Protein AF-A0A2P2KJN1-F1 (afdb_monomer_lite)

Structure (mmCIF, N/CA/C/O backbone):
data_AF-A0A2P2KJN1-F1
#
_entry.id   AF-A0A2P2KJN1-F1
#
loop_
_atom_site.group_PDB
_atom_site.id
_atom_site.type_symbol
_atom_site.label_atom_id
_atom_site.label_alt_id
_atom_site.label_comp_id
_atom_site.label_asym_id
_atom_site.label_entity_id
_atom_site.label_seq_id
_atom_site.pdbx_PDB_ins_code
_atom_site.Cartn_x
_atom_site.Cartn_y
_atom_site.Cartn_z
_atom_site.occupancy
_atom_site.B_iso_or_equiv
_atom_site.auth_seq_id
_atom_site.auth_comp_id
_atom_site.auth_asym_id
_atom_site.auth_atom_id
_atom_site.pdbx_PDB_model_num
ATOM 1 N N . MET A 1 1 ? -9.518 -2.374 -25.004 1.00 36.03 1 MET A N 1
ATOM 2 C CA . MET A 1 1 ? -10.298 -1.960 -23.814 1.00 36.03 1 MET A CA 1
ATOM 3 C C . MET A 1 1 ? -9.327 -1.320 -22.823 1.00 36.03 1 MET A C 1
ATOM 5 O O . MET A 1 1 ? -8.402 -2.004 -22.401 1.00 36.03 1 MET A O 1
ATOM 9 N N . ARG A 1 2 ? -9.429 -0.011 -22.532 1.00 37.06 2 ARG A N 1
ATOM 10 C CA . ARG A 1 2 ? -8.562 0.647 -21.532 1.00 37.06 2 ARG A CA 1
ATOM 11 C C . ARG A 1 2 ? -8.871 0.028 -20.165 1.00 37.06 2 ARG A C 1
ATOM 13 O O . ARG A 1 2 ? -9.971 0.222 -19.658 1.00 37.06 2 ARG A O 1
ATOM 20 N N . ARG A 1 3 ? -7.941 -0.743 -19.592 1.00 48.53 3 ARG A N 1
ATOM 21 C CA . ARG A 1 3 ? -8.060 -1.191 -18.198 1.00 48.53 3 ARG A CA 1
ATOM 22 C C . ARG A 1 3 ? -8.081 0.055 -17.309 1.00 48.53 3 ARG A C 1
ATOM 24 O O . ARG A 1 3 ? -7.288 0.972 -17.513 1.00 48.53 3 ARG A O 1
ATOM 31 N N . SER A 1 4 ? -8.999 0.107 -16.348 1.00 62.12 4 SER A N 1
ATOM 32 C CA . SER A 1 4 ? -8.953 1.109 -15.280 1.00 62.12 4 SER A CA 1
ATOM 33 C C . SER A 1 4 ? -7.599 1.020 -14.569 1.00 62.12 4 SER A C 1
ATOM 35 O O . SER A 1 4 ? -7.122 -0.086 -14.313 1.00 62.12 4 SER A O 1
ATOM 37 N N . GLY A 1 5 ? -6.983 2.162 -14.249 1.00 74.75 5 GLY A N 1
ATOM 38 C CA . GLY A 1 5 ? -5.601 2.205 -13.753 1.00 74.75 5 GLY A CA 1
ATOM 39 C C . GLY A 1 5 ? -5.352 1.389 -12.479 1.00 74.75 5 GLY A C 1
ATOM 40 O O . GLY A 1 5 ? -4.297 0.783 -12.358 1.00 74.75 5 GLY A O 1
ATOM 41 N N . GLY A 1 6 ? -6.326 1.304 -11.565 1.00 82.12 6 GLY A N 1
ATOM 42 C CA . GLY A 1 6 ? -6.188 0.565 -10.300 1.00 82.12 6 GLY A CA 1
ATOM 43 C C . GLY A 1 6 ? -5.870 -0.929 -10.482 1.00 82.12 6 GLY A C 1
ATOM 44 O O . G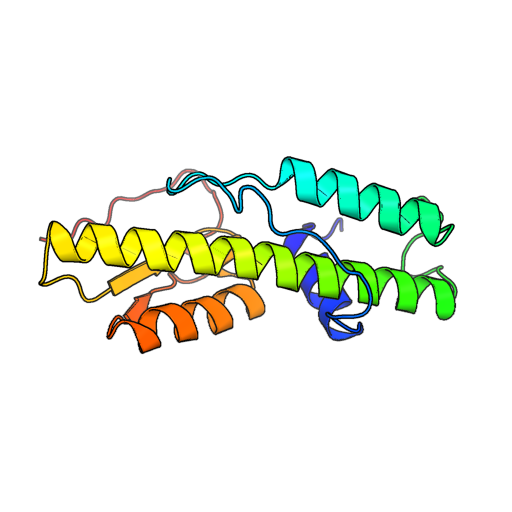LY A 1 6 ? -4.798 -1.357 -10.063 1.00 82.12 6 GLY A O 1
ATOM 45 N N . PRO A 1 7 ? -6.745 -1.715 -11.139 1.00 85.50 7 PRO A N 1
ATOM 46 C CA . PRO A 1 7 ? -6.482 -3.125 -11.436 1.00 85.50 7 PRO A CA 1
ATOM 47 C C . PRO A 1 7 ? -5.198 -3.373 -12.234 1.00 85.50 7 PRO A C 1
ATOM 49 O O . PRO A 1 7 ? -4.480 -4.320 -11.947 1.00 85.50 7 PRO A O 1
ATOM 52 N N . ALA A 1 8 ? -4.870 -2.509 -13.201 1.00 86.19 8 ALA A N 1
ATOM 53 C CA . ALA A 1 8 ? -3.651 -2.670 -13.997 1.00 86.19 8 ALA A CA 1
ATOM 54 C C . ALA A 1 8 ? -2.374 -2.491 -13.157 1.00 86.19 8 ALA A C 1
ATOM 56 O O . ALA A 1 8 ? -1.409 -3.226 -13.342 1.00 86.19 8 ALA A O 1
ATOM 57 N N . ILE A 1 9 ? -2.374 -1.531 -12.224 1.00 88.69 9 ILE A N 1
ATOM 58 C CA . ILE A 1 9 ? -1.272 -1.346 -11.272 1.00 88.69 9 ILE A CA 1
ATOM 59 C C . ILE A 1 9 ? -1.198 -2.520 -10.297 1.00 88.69 9 ILE A C 1
ATOM 61 O O . ILE A 1 9 ? -0.104 -2.968 -9.991 1.00 88.69 9 ILE A O 1
ATOM 65 N N . GLU A 1 10 ? -2.338 -3.034 -9.832 1.00 91.19 10 GLU A N 1
ATOM 66 C CA . GLU A 1 10 ? -2.377 -4.192 -8.935 1.00 91.19 10 GLU A CA 1
ATOM 67 C C . GLU A 1 10 ? -1.813 -5.459 -9.575 1.00 91.19 10 GLU A C 1
ATOM 69 O O . GLU A 1 10 ? -1.036 -6.157 -8.937 1.00 91.19 10 GLU A O 1
ATOM 74 N N . GLU A 1 11 ? -2.181 -5.747 -10.822 1.00 91.50 11 GLU A N 1
ATOM 75 C CA . GLU A 1 11 ? -1.644 -6.886 -11.572 1.00 91.50 11 GLU A CA 1
ATOM 76 C C . GLU A 1 11 ? -0.131 -6.747 -11.767 1.00 91.50 11 GLU A C 1
ATOM 78 O O . GLU A 1 11 ? 0.619 -7.673 -11.481 1.00 91.50 11 GLU A O 1
ATOM 83 N N . LEU A 1 12 ? 0.328 -5.570 -12.194 1.00 91.06 12 LEU A N 1
ATOM 84 C CA . LEU A 1 12 ? 1.742 -5.318 -12.453 1.00 91.06 12 LEU A CA 1
ATOM 85 C C . LEU A 1 12 ? 2.592 -5.321 -11.168 1.00 91.06 12 LEU A C 1
ATOM 87 O O . LEU A 1 12 ? 3.732 -5.773 -11.187 1.00 91.06 12 LEU A O 1
ATOM 91 N N . ALA A 1 13 ? 2.037 -4.856 -10.047 1.00 93.12 13 ALA A N 1
ATOM 92 C CA . ALA A 1 13 ? 2.703 -4.857 -8.746 1.00 93.12 13 ALA A CA 1
ATOM 93 C C . ALA A 1 13 ? 3.002 -6.271 -8.218 1.00 93.12 13 ALA A C 1
ATOM 95 O O . ALA A 1 13 ? 3.928 -6.431 -7.432 1.00 93.12 13 ALA A O 1
ATOM 96 N N . GLN A 1 14 ? 2.259 -7.297 -8.650 1.00 93.44 14 GLN A N 1
ATOM 97 C CA . GLN A 1 14 ? 2.518 -8.691 -8.255 1.00 93.44 14 GLN A CA 1
ATOM 98 C C . GLN A 1 14 ? 3.816 -9.248 -8.850 1.00 93.44 14 GLN A C 1
ATOM 100 O O . GLN A 1 14 ? 4.348 -10.228 -8.339 1.00 93.44 14 GLN A O 1
ATOM 105 N N . GLU A 1 15 ? 4.308 -8.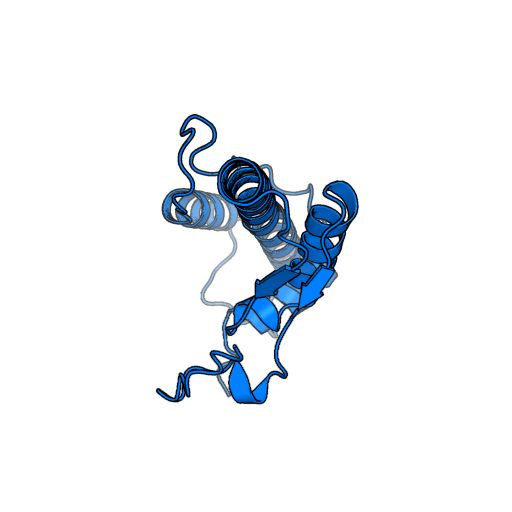641 -9.931 1.00 93.31 15 GLU A N 1
ATOM 106 C CA . GLU A 1 15 ? 5.514 -9.074 -10.641 1.00 93.31 15 GLU A CA 1
ATOM 107 C C . GLU A 1 15 ? 6.788 -8.367 -10.141 1.00 93.31 15 GLU A C 1
ATOM 109 O O . GLU A 1 15 ? 7.882 -8.731 -10.564 1.00 93.31 15 GLU A O 1
ATOM 114 N N . GLY A 1 16 ? 6.663 -7.341 -9.291 1.00 93.25 16 GLY A N 1
ATOM 115 C CA . GLY A 1 16 ? 7.767 -6.458 -8.903 1.00 93.25 16 GLY A CA 1
ATOM 116 C C . GLY A 1 16 ? 8.204 -6.592 -7.449 1.00 93.25 16 GLY A C 1
ATOM 117 O O . GLY A 1 16 ? 7.497 -7.153 -6.611 1.00 93.25 16 GLY A O 1
ATOM 118 N N . ASP A 1 17 ? 9.357 -6.007 -7.131 1.00 95.06 17 ASP A N 1
ATOM 119 C CA . ASP A 1 17 ? 9.829 -5.861 -5.754 1.00 95.06 17 ASP A CA 1
ATOM 120 C C . ASP A 1 17 ? 9.327 -4.543 -5.139 1.00 95.06 17 ASP A C 1
ATOM 122 O O . ASP A 1 17 ? 9.665 -3.440 -5.578 1.00 95.06 17 ASP A O 1
ATOM 126 N N . ALA A 1 18 ? 8.532 -4.654 -4.072 1.00 93.31 18 ALA A N 1
ATOM 127 C CA . ALA A 1 18 ? 7.942 -3.514 -3.380 1.00 93.31 18 ALA A CA 1
ATOM 128 C C . ALA A 1 18 ? 8.970 -2.614 -2.661 1.00 93.31 18 ALA A C 1
ATOM 130 O O . ALA A 1 18 ? 8.658 -1.453 -2.358 1.00 93.31 18 ALA A O 1
ATOM 131 N N . GLU A 1 19 ? 10.192 -3.088 -2.417 1.00 93.06 19 GLU A N 1
ATOM 132 C CA . GLU A 1 19 ? 11.282 -2.318 -1.800 1.00 93.06 19 GLU A CA 1
ATOM 133 C C . GLU A 1 19 ? 12.303 -1.766 -2.815 1.00 93.06 19 GLU A C 1
ATOM 135 O O . GLU A 1 19 ? 13.192 -1.001 -2.433 1.00 93.06 19 GLU A O 1
ATOM 140 N N . SER A 1 20 ? 12.138 -2.065 -4.109 1.00 92.06 20 SER A N 1
ATOM 141 C CA . SER A 1 20 ? 13.049 -1.647 -5.187 1.00 92.06 20 SER A CA 1
ATOM 142 C C . SER A 1 20 ? 13.135 -0.124 -5.361 1.00 92.06 20 SER A C 1
ATOM 144 O O . SER A 1 20 ? 14.197 0.419 -5.684 1.00 92.06 20 SER A O 1
ATOM 146 N N . VAL A 1 21 ? 12.040 0.605 -5.115 1.00 90.75 21 VAL A N 1
ATOM 147 C CA . VAL A 1 21 ? 12.018 2.074 -5.138 1.00 90.75 21 VAL A CA 1
ATOM 148 C C . VAL A 1 21 ? 11.602 2.632 -3.782 1.00 90.75 21 VAL A C 1
ATOM 150 O O . VAL A 1 21 ? 10.515 2.374 -3.265 1.00 90.75 21 VAL A O 1
ATOM 153 N N . LYS A 1 22 ? 12.464 3.474 -3.208 1.00 91.25 22 LYS A N 1
ATOM 154 C CA . LYS A 1 22 ? 12.188 4.156 -1.941 1.00 91.25 22 LYS A CA 1
ATOM 155 C C . LYS A 1 22 ? 11.344 5.404 -2.183 1.00 91.25 22 LYS A C 1
ATOM 157 O O . LYS A 1 22 ? 11.876 6.467 -2.493 1.00 91.25 22 LYS A O 1
ATOM 162 N N . PHE A 1 23 ? 10.032 5.278 -2.007 1.00 89.62 23 PHE A N 1
ATOM 163 C CA . PHE A 1 23 ? 9.129 6.425 -1.950 1.00 89.62 23 PHE A CA 1
ATOM 164 C C . PHE A 1 23 ? 8.928 6.899 -0.509 1.00 89.62 23 PHE A C 1
ATOM 166 O O . PHE A 1 23 ? 8.819 6.104 0.424 1.00 89.62 23 PHE A O 1
ATOM 173 N N . SER A 1 24 ? 8.854 8.213 -0.327 1.00 84.25 24 SER A N 1
ATOM 174 C CA . SER A 1 24 ? 8.482 8.826 0.947 1.00 84.25 24 SER A CA 1
ATOM 175 C C . SER A 1 24 ? 6.965 8.795 1.136 1.00 84.25 24 SER A C 1
ATOM 177 O O . SER A 1 24 ? 6.204 9.077 0.201 1.00 84.25 24 SER A O 1
ATOM 179 N N . THR A 1 25 ? 6.520 8.464 2.352 1.00 73.56 25 THR A N 1
ATOM 180 C CA . THR A 1 25 ? 5.098 8.491 2.702 1.00 73.56 25 THR A CA 1
ATOM 181 C C . THR A 1 25 ? 4.586 9.936 2.725 1.00 73.56 25 THR A C 1
ATOM 183 O O . THR A 1 25 ? 5.188 10.799 3.376 1.00 73.56 25 THR A O 1
ATOM 186 N N . PRO A 1 26 ? 3.484 10.243 2.017 1.00 71.19 26 PRO A N 1
ATOM 187 C CA . PRO A 1 26 ? 2.913 11.581 2.026 1.00 71.19 26 PRO A CA 1
ATOM 188 C C . PRO A 1 26 ? 2.480 12.020 3.425 1.00 71.19 26 PRO A C 1
ATOM 190 O O . PRO A 1 26 ? 1.979 11.228 4.217 1.00 71.19 26 PRO A O 1
ATOM 193 N N . MET A 1 27 ? 2.614 13.318 3.707 1.00 66.00 27 MET A N 1
ATOM 194 C CA . MET A 1 27 ? 2.043 13.962 4.898 1.00 66.00 27 MET A CA 1
ATOM 195 C C . MET A 1 27 ? 2.467 13.358 6.250 1.00 66.00 27 MET A C 1
ATOM 197 O O . MET A 1 27 ? 1.743 13.506 7.234 1.00 66.00 27 MET A O 1
ATOM 201 N N . LYS A 1 28 ? 3.653 12.741 6.338 1.00 62.19 28 LYS A N 1
ATOM 202 C CA . LYS A 1 28 ? 4.161 12.089 7.562 1.00 62.19 28 LYS A CA 1
ATOM 203 C C . LYS A 1 28 ? 4.178 12.999 8.806 1.00 62.19 28 LYS A C 1
ATOM 205 O O . LYS A 1 28 ? 4.094 12.514 9.928 1.00 62.19 28 LYS A O 1
ATOM 210 N N . GLN A 1 29 ? 4.261 14.317 8.616 1.00 63.69 29 GLN A N 1
ATOM 211 C CA . GLN A 1 29 ? 4.273 15.312 9.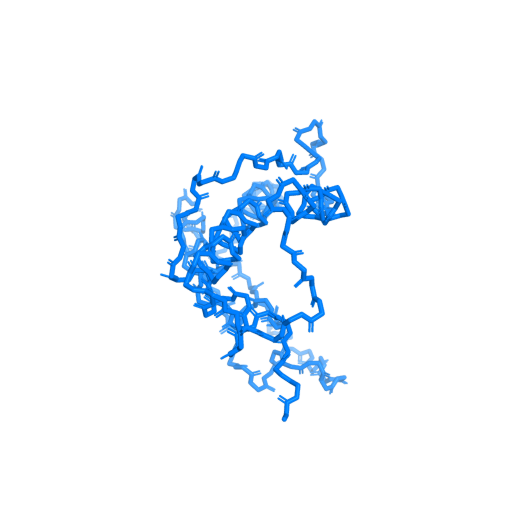699 1.00 63.69 29 GLN A CA 1
ATOM 212 C C . GLN A 1 29 ? 2.873 15.808 10.113 1.00 63.69 29 GLN A C 1
ATOM 214 O O . GLN A 1 29 ? 2.739 16.455 11.151 1.00 63.69 29 GLN A O 1
ATOM 219 N N . HIS A 1 30 ? 1.820 15.498 9.349 1.00 67.94 30 HIS A N 1
ATOM 220 C CA . HIS A 1 30 ? 0.461 15.958 9.638 1.00 67.94 30 HIS A CA 1
ATOM 221 C C . HIS A 1 30 ? -0.292 14.941 10.502 1.00 67.94 30 HIS A C 1
ATOM 223 O O . HIS A 1 30 ? -0.502 13.785 10.118 1.00 67.94 30 HIS A O 1
ATOM 229 N N . LYS A 1 31 ? -0.732 15.396 11.681 1.00 68.25 31 LYS A N 1
ATOM 230 C CA . LYS A 1 31 ? -1.501 14.602 12.655 1.00 68.25 31 LYS A CA 1
ATOM 231 C C . LYS A 1 31 ? -2.997 14.510 12.334 1.00 68.25 31 LYS A C 1
ATOM 233 O O . LYS A 1 31 ? -3.740 13.912 13.097 1.00 68.25 31 LYS A O 1
ATOM 238 N N . ASP A 1 32 ? -3.437 15.067 11.212 1.00 75.88 32 ASP A N 1
ATOM 239 C CA . ASP A 1 32 ? -4.819 14.974 10.741 1.00 75.88 32 ASP A CA 1
ATOM 240 C C . ASP A 1 32 ? -5.101 13.650 10.004 1.00 75.88 32 ASP A C 1
ATOM 242 O O . ASP A 1 32 ? -4.193 12.854 9.727 1.00 75.88 32 ASP A O 1
ATOM 246 N N . CYS A 1 33 ? -6.366 13.409 9.666 1.00 75.31 33 CYS A N 1
ATOM 247 C CA . CYS A 1 33 ? -6.796 12.271 8.847 1.00 75.31 33 CYS A CA 1
ATOM 248 C C . CYS A 1 33 ? -6.881 12.617 7.347 1.00 75.31 33 CYS A C 1
ATOM 250 O O . CYS A 1 33 ? -7.503 11.888 6.581 1.00 75.31 33 CYS A O 1
ATOM 252 N N . ASN A 1 34 ? -6.258 13.720 6.915 1.00 80.06 34 ASN A N 1
ATOM 253 C CA . ASN A 1 34 ? -6.287 14.147 5.519 1.00 80.06 34 ASN A CA 1
ATOM 254 C C . ASN A 1 34 ? -5.377 13.268 4.652 1.00 80.06 34 ASN A C 1
ATOM 256 O O . ASN A 1 34 ? -4.276 12.894 5.071 1.00 80.06 34 ASN A O 1
ATOM 260 N N . PHE A 1 35 ? -5.837 12.986 3.431 1.00 77.31 35 PHE A N 1
ATOM 261 C CA . PHE A 1 35 ? -5.129 12.190 2.429 1.00 77.31 35 PHE A CA 1
ATOM 262 C C . PHE A 1 35 ? -4.515 13.079 1.349 1.00 77.31 35 PHE A C 1
ATOM 264 O O . PHE A 1 35 ? -5.172 13.981 0.829 1.00 77.31 35 PHE A O 1
ATOM 271 N N . SER A 1 36 ? -3.287 12.770 0.928 1.00 80.81 36 SER A N 1
ATOM 272 C CA . SER A 1 36 ? -2.716 13.353 -0.289 1.00 80.81 36 SER A CA 1
ATOM 273 C C . SER A 1 36 ? -1.785 12.380 -0.991 1.00 80.81 36 SER A C 1
ATOM 275 O O . SER A 1 36 ? -0.812 11.900 -0.424 1.00 80.81 36 SER A O 1
ATOM 277 N N . TYR A 1 37 ? -2.042 12.151 -2.277 1.00 84.44 37 TYR A N 1
ATOM 278 C CA . TYR A 1 37 ? -1.191 11.327 -3.138 1.00 84.44 37 TYR A CA 1
ATOM 279 C C . TYR A 1 37 ? -0.411 12.157 -4.167 1.00 84.44 37 TYR A C 1
ATOM 281 O O . TYR A 1 37 ? 0.315 11.596 -4.985 1.00 84.44 37 TYR A O 1
ATOM 289 N N . ALA A 1 38 ? -0.541 13.489 -4.155 1.00 82.50 38 ALA A N 1
ATOM 290 C CA . ALA A 1 38 ? 0.092 14.359 -5.150 1.00 82.50 38 ALA A CA 1
ATOM 291 C C . ALA A 1 38 ? 1.627 14.261 -5.110 1.00 82.50 38 ALA A C 1
ATOM 293 O O . ALA A 1 38 ? 2.262 14.078 -6.147 1.00 82.50 38 ALA A O 1
ATOM 294 N N . GLY A 1 39 ? 2.216 14.283 -3.909 1.00 84.50 39 GLY A N 1
ATOM 295 C CA . GLY A 1 39 ? 3.660 14.102 -3.734 1.00 84.50 39 GLY A CA 1
ATOM 296 C C . GLY A 1 39 ? 4.146 12.717 -4.171 1.00 84.50 39 GLY A C 1
ATOM 297 O O . GLY A 1 39 ? 5.212 12.595 -4.769 1.00 84.50 39 GLY A O 1
ATOM 298 N N . LEU A 1 40 ? 3.345 11.672 -3.942 1.00 87.50 40 LEU A N 1
ATOM 299 C CA . LEU A 1 40 ? 3.678 10.312 -4.369 1.00 87.50 40 LEU A CA 1
ATOM 300 C C . LEU A 1 40 ? 3.650 10.174 -5.900 1.00 87.50 40 LEU A C 1
ATOM 302 O O . LEU A 1 40 ? 4.556 9.578 -6.472 1.00 87.50 40 LEU A O 1
ATOM 306 N N . LYS A 1 41 ? 2.681 10.799 -6.584 1.00 88.31 41 LYS A N 1
ATOM 307 C CA . LYS A 1 41 ? 2.632 10.839 -8.060 1.00 88.31 41 LYS A CA 1
ATOM 308 C C . LYS A 1 41 ? 3.880 11.485 -8.662 1.00 88.31 41 LYS A C 1
ATOM 310 O O . LYS A 1 41 ? 4.420 10.974 -9.639 1.00 88.31 41 LYS A O 1
ATOM 315 N N . THR A 1 42 ? 4.349 12.584 -8.073 1.00 88.75 42 THR A N 1
ATOM 316 C CA . THR A 1 42 ? 5.588 13.242 -8.510 1.00 88.75 42 THR A CA 1
ATOM 317 C C . THR A 1 42 ? 6.796 12.325 -8.338 1.00 88.75 42 THR A C 1
ATOM 319 O O . THR A 1 42 ? 7.588 12.199 -9.265 1.00 88.75 42 THR A O 1
ATOM 322 N N . GLN A 1 43 ? 6.913 11.634 -7.201 1.00 90.94 43 GLN A N 1
ATOM 323 C CA . GLN A 1 43 ? 8.007 10.685 -6.969 1.00 90.94 43 GLN A CA 1
ATOM 324 C C . GLN A 1 43 ? 7.991 9.513 -7.959 1.00 90.94 43 GLN A C 1
ATOM 326 O O . GLN A 1 43 ? 9.042 9.134 -8.466 1.00 90.94 43 GLN A O 1
ATOM 331 N N . VAL A 1 44 ? 6.811 8.975 -8.283 1.00 91.88 44 VAL A N 1
ATOM 332 C CA . VAL A 1 44 ? 6.664 7.926 -9.305 1.00 91.88 44 VAL A CA 1
ATOM 333 C C . VAL A 1 44 ? 7.139 8.419 -10.668 1.00 91.88 44 VAL A C 1
ATOM 335 O O . VAL A 1 44 ? 7.898 7.718 -11.329 1.00 91.88 44 VAL A O 1
ATOM 338 N N . ARG A 1 45 ? 6.748 9.632 -11.079 1.00 89.25 45 ARG A N 1
ATOM 339 C CA . ARG A 1 45 ? 7.219 10.224 -12.340 1.00 89.25 45 ARG A CA 1
ATOM 340 C C . ARG A 1 45 ? 8.746 10.335 -12.370 1.00 89.25 45 ARG A C 1
ATOM 342 O O . ARG A 1 45 ? 9.357 9.886 -13.331 1.00 89.25 45 ARG A O 1
ATOM 349 N N . LEU A 1 46 ? 9.351 10.845 -11.297 1.00 90.75 46 LEU A N 1
ATOM 350 C CA . LEU A 1 46 ? 10.809 10.951 -11.182 1.00 90.75 46 LEU A CA 1
ATOM 351 C C . LEU A 1 46 ? 11.499 9.577 -11.228 1.00 90.75 46 LEU A C 1
ATOM 353 O O . LEU A 1 46 ? 12.560 9.448 -11.825 1.00 90.75 46 LEU A O 1
ATOM 357 N N . ALA A 1 47 ? 10.899 8.535 -10.644 1.00 90.88 47 ALA A N 1
ATOM 358 C CA . ALA A 1 47 ? 11.436 7.175 -10.711 1.00 90.88 47 ALA A CA 1
ATOM 359 C C . ALA A 1 47 ? 11.368 6.576 -12.128 1.00 90.88 47 ALA A C 1
ATOM 361 O O . ALA A 1 47 ? 12.289 5.873 -12.540 1.00 90.88 47 ALA A O 1
ATOM 362 N N . ILE A 1 48 ? 10.301 6.869 -12.879 1.00 90.06 48 ILE A N 1
ATOM 363 C CA . ILE A 1 48 ? 10.153 6.470 -14.288 1.00 90.06 48 ILE A CA 1
ATOM 364 C C . ILE A 1 48 ? 11.225 7.156 -15.146 1.00 90.06 48 ILE A C 1
ATOM 366 O O . ILE A 1 48 ? 11.902 6.484 -15.925 1.00 90.06 48 ILE A O 1
ATOM 370 N N . GLU A 1 49 ? 11.414 8.467 -14.963 1.00 89.19 49 GLU A N 1
ATOM 371 C CA . GLU A 1 49 ? 12.442 9.259 -15.652 1.00 89.19 49 GLU A CA 1
ATOM 372 C C . GLU A 1 49 ? 13.855 8.756 -15.321 1.00 89.19 49 GLU A C 1
ATOM 374 O O . GLU A 1 49 ? 14.645 8.502 -16.225 1.00 89.19 49 GLU A O 1
ATOM 379 N N . ALA A 1 50 ? 14.159 8.513 -14.042 1.00 89.00 50 ALA A N 1
ATOM 380 C CA . ALA A 1 50 ? 15.469 8.031 -13.601 1.00 89.00 50 ALA A CA 1
ATOM 381 C C . ALA A 1 50 ? 15.834 6.643 -14.158 1.00 89.00 50 ALA A C 1
ATOM 383 O O . ALA A 1 50 ? 17.012 6.342 -14.341 1.00 89.00 50 ALA A O 1
ATOM 384 N N . ARG A 1 51 ? 14.836 5.793 -14.437 1.00 88.50 51 ARG A N 1
ATOM 385 C CA . ARG A 1 51 ? 15.032 4.478 -15.071 1.00 88.50 51 ARG A CA 1
ATOM 386 C C . ARG A 1 51 ? 14.970 4.530 -16.605 1.00 88.50 51 ARG A C 1
ATOM 388 O O . ARG A 1 51 ? 15.007 3.477 -17.231 1.00 88.50 51 ARG A O 1
ATOM 395 N N . ASN A 1 52 ? 14.889 5.722 -17.208 1.00 85.75 52 ASN A N 1
ATOM 396 C CA . ASN A 1 52 ? 14.759 5.939 -18.655 1.00 85.75 52 ASN A CA 1
ATOM 397 C C . ASN A 1 52 ? 13.603 5.146 -19.293 1.00 85.75 52 ASN A C 1
ATOM 399 O O . ASN A 1 52 ? 13.679 4.719 -20.445 1.00 85.75 52 ASN A O 1
ATOM 403 N N . ILE A 1 53 ? 12.515 4.940 -18.546 1.00 83.88 53 ILE A N 1
ATOM 404 C CA . ILE A 1 53 ? 11.367 4.182 -19.038 1.00 83.88 53 ILE A CA 1
ATOM 405 C C . ILE A 1 53 ? 10.568 5.083 -19.978 1.00 83.88 53 ILE A C 1
ATOM 407 O O . ILE A 1 53 ? 9.935 6.046 -19.544 1.00 83.88 53 ILE A O 1
ATOM 411 N N . ASN A 1 54 ? 10.524 4.736 -21.264 1.00 78.94 54 ASN A N 1
ATOM 412 C CA . ASN A 1 54 ? 9.669 5.442 -22.211 1.00 78.94 54 ASN A CA 1
ATOM 413 C C . ASN A 1 54 ? 8.196 5.091 -21.946 1.00 78.94 54 ASN A C 1
ATOM 415 O O . ASN A 1 54 ? 7.773 3.960 -22.185 1.00 78.94 54 ASN A O 1
ATOM 419 N N . ALA A 1 55 ? 7.412 6.056 -21.459 1.00 73.00 55 ALA A N 1
ATOM 420 C CA . ALA A 1 55 ? 5.998 5.881 -21.125 1.00 73.00 55 ALA A CA 1
ATOM 421 C C . ALA A 1 55 ? 5.086 5.632 -22.345 1.00 73.00 55 ALA A C 1
ATOM 423 O O . ALA A 1 55 ? 3.980 5.122 -22.172 1.00 73.00 55 ALA A O 1
ATOM 424 N N . GLU A 1 56 ? 5.540 5.943 -23.562 1.00 76.50 56 GLU A N 1
ATOM 425 C CA . GLU A 1 56 ? 4.788 5.724 -24.807 1.00 76.50 56 GLU A CA 1
ATOM 426 C C . GLU A 1 56 ? 4.786 4.251 -25.237 1.00 76.50 56 GLU A C 1
ATOM 428 O O . GLU A 1 56 ? 3.881 3.801 -25.942 1.00 76.50 56 GLU A O 1
ATOM 433 N N . ILE A 1 57 ? 5.764 3.468 -24.768 1.00 77.25 57 ILE A N 1
ATOM 434 C CA . ILE A 1 57 ? 5.836 2.036 -25.053 1.00 77.25 57 ILE A CA 1
ATOM 435 C C . ILE A 1 57 ? 4.770 1.305 -24.229 1.00 77.25 57 ILE A C 1
ATOM 437 O O . ILE A 1 57 ? 4.727 1.382 -22.993 1.00 77.25 57 ILE A O 1
ATOM 441 N N . LEU A 1 58 ? 3.907 0.557 -24.918 1.00 77.25 58 LEU A N 1
ATOM 442 C CA . LEU A 1 58 ? 2.936 -0.329 -24.283 1.00 77.25 58 LEU A CA 1
ATOM 443 C C . LEU A 1 58 ? 3.660 -1.419 -23.488 1.00 77.25 58 LEU A C 1
ATOM 445 O O . LEU A 1 58 ? 4.653 -1.968 -23.951 1.00 77.25 58 LEU A O 1
ATOM 449 N N . ILE A 1 59 ? 3.127 -1.797 -22.322 1.00 75.69 59 ILE A N 1
ATOM 450 C CA . ILE A 1 59 ? 3.714 -2.864 -21.482 1.00 75.69 59 ILE A CA 1
ATOM 451 C C . ILE A 1 59 ? 3.866 -4.180 -22.268 1.00 75.69 59 ILE A C 1
ATOM 453 O O . ILE A 1 59 ? 4.822 -4.916 -22.054 1.00 75.69 59 ILE A O 1
ATOM 457 N N . SER A 1 60 ? 2.960 -4.458 -23.210 1.00 77.38 60 SER A N 1
ATOM 458 C CA . SER A 1 60 ? 3.016 -5.633 -24.092 1.00 77.38 60 SER A CA 1
ATOM 459 C C . SER A 1 60 ? 4.191 -5.634 -25.073 1.00 77.38 60 SER A C 1
ATOM 461 O O . SER A 1 60 ? 4.538 -6.687 -25.593 1.00 77.38 60 SER A O 1
ATOM 463 N N . SER A 1 61 ? 4.761 -4.464 -25.353 1.00 80.69 61 SER A N 1
ATOM 464 C CA . SER A 1 61 ? 5.846 -4.248 -26.316 1.00 80.69 61 SER A CA 1
ATOM 465 C C . SER A 1 61 ? 7.142 -3.800 -25.630 1.00 80.69 61 SER A C 1
ATOM 467 O O . SER A 1 61 ? 8.107 -3.460 -26.308 1.00 80.69 61 SER A O 1
ATOM 469 N N . ALA A 1 62 ? 7.152 -3.757 -24.296 1.00 81.50 62 ALA A N 1
ATOM 470 C CA . ALA A 1 62 ? 8.301 -3.365 -23.496 1.00 81.50 62 ALA A CA 1
ATOM 471 C C . ALA A 1 62 ? 9.331 -4.500 -23.426 1.00 81.50 62 ALA A C 1
ATOM 473 O O . ALA A 1 62 ? 8.973 -5.681 -23.446 1.00 81.50 62 ALA A O 1
ATOM 474 N N . THR A 1 63 ? 10.612 -4.149 -23.300 1.00 86.19 63 THR A N 1
ATOM 475 C CA . THR A 1 63 ? 11.658 -5.141 -23.028 1.00 86.19 63 THR A CA 1
ATOM 476 C C . THR A 1 63 ? 11.433 -5.793 -21.660 1.00 86.19 63 THR A C 1
ATOM 478 O O . THR A 1 63 ? 10.765 -5.228 -20.790 1.00 86.19 63 THR A O 1
ATOM 481 N N . THR A 1 64 ? 12.012 -6.973 -21.421 1.00 86.06 64 THR A N 1
ATOM 482 C CA . THR A 1 64 ? 11.937 -7.632 -20.104 1.00 86.06 64 THR A CA 1
ATOM 483 C C . THR A 1 64 ? 12.457 -6.725 -18.986 1.00 86.06 64 THR A C 1
ATOM 485 O O . THR A 1 64 ? 11.849 -6.644 -17.922 1.00 86.06 64 THR A O 1
ATOM 488 N N . GLN A 1 65 ? 13.538 -5.981 -19.242 1.00 86.25 65 GLN A N 1
ATOM 489 C CA . GLN A 1 65 ? 14.109 -5.039 -18.278 1.00 86.25 65 GLN A CA 1
ATOM 490 C C . GLN A 1 65 ? 13.165 -3.864 -17.983 1.00 86.25 65 GLN A C 1
ATOM 492 O O . GLN A 1 65 ? 12.992 -3.484 -16.820 1.00 86.25 65 GLN A O 1
ATOM 497 N N . ASP A 1 66 ? 12.518 -3.313 -19.012 1.00 86.88 66 ASP A N 1
ATOM 498 C CA . ASP A 1 66 ? 11.542 -2.233 -18.848 1.00 86.88 66 ASP A CA 1
ATOM 499 C C . ASP A 1 66 ? 10.305 -2.711 -18.092 1.00 86.88 66 ASP A C 1
ATOM 501 O O . ASP A 1 66 ? 9.800 -2.004 -17.219 1.00 86.88 66 ASP A O 1
ATOM 505 N N . ARG A 1 67 ? 9.818 -3.920 -18.398 1.00 89.56 67 ARG A N 1
ATOM 506 C CA . ARG A 1 67 ? 8.681 -4.521 -17.697 1.00 89.56 67 ARG A CA 1
ATOM 507 C C . ARG A 1 67 ? 8.991 -4.702 -16.215 1.00 89.56 67 ARG A C 1
ATOM 509 O O . ARG A 1 67 ? 8.205 -4.228 -15.400 1.00 89.56 67 ARG A O 1
ATOM 516 N N . ASN A 1 68 ? 10.136 -5.295 -15.878 1.00 91.00 68 ASN A N 1
ATOM 517 C CA . ASN A 1 68 ? 10.573 -5.460 -14.488 1.00 91.00 68 ASN A CA 1
ATOM 518 C C . ASN A 1 68 ? 10.685 -4.104 -13.781 1.00 91.00 68 ASN A C 1
ATOM 520 O O . ASN A 1 68 ? 10.184 -3.924 -12.677 1.00 91.00 68 ASN A O 1
ATOM 524 N N . SER A 1 69 ? 11.249 -3.100 -14.456 1.00 91.44 69 SER A N 1
ATOM 525 C CA . SER A 1 69 ? 11.367 -1.758 -13.885 1.00 91.44 69 SER A CA 1
ATOM 526 C C . SER A 1 69 ? 10.010 -1.102 -13.617 1.00 91.44 69 SER A C 1
ATOM 528 O O . SER A 1 69 ? 9.838 -0.428 -12.602 1.00 91.44 69 SER A O 1
ATOM 530 N N . ARG A 1 70 ? 9.030 -1.301 -14.505 1.00 91.62 70 ARG A N 1
ATOM 531 C CA . ARG A 1 70 ? 7.651 -0.836 -14.304 1.00 91.62 70 ARG A CA 1
ATOM 532 C C . ARG A 1 70 ? 6.947 -1.613 -13.188 1.00 91.62 70 ARG A C 1
ATOM 534 O O . ARG A 1 70 ? 6.193 -0.998 -12.437 1.00 91.62 70 ARG A O 1
ATOM 541 N N . ALA A 1 71 ? 7.199 -2.918 -13.079 1.00 93.88 71 ALA A N 1
ATOM 542 C CA . ALA A 1 71 ? 6.675 -3.780 -12.023 1.00 93.88 71 ALA A CA 1
ATOM 543 C C . ALA A 1 71 ? 7.151 -3.334 -10.640 1.00 93.88 71 ALA A C 1
ATOM 545 O O . ALA A 1 71 ? 6.328 -3.088 -9.763 1.00 93.88 71 ALA A O 1
ATOM 546 N N . ASP A 1 72 ? 8.452 -3.105 -10.483 1.00 95.12 72 ASP A N 1
ATOM 547 C CA . ASP A 1 72 ? 9.051 -2.569 -9.259 1.00 95.12 72 ASP A CA 1
ATOM 548 C C . ASP A 1 72 ? 8.442 -1.225 -8.848 1.00 95.12 72 ASP A C 1
ATOM 550 O O . ASP A 1 72 ? 8.028 -1.034 -7.706 1.00 95.12 72 ASP A O 1
ATOM 554 N N . ILE A 1 73 ? 8.341 -0.280 -9.790 1.00 94.00 73 ILE A N 1
ATOM 555 C CA . ILE A 1 73 ? 7.747 1.034 -9.517 1.00 94.00 73 ILE A CA 1
ATOM 556 C C . ILE A 1 73 ? 6.284 0.879 -9.085 1.00 94.00 73 ILE A C 1
ATOM 558 O O . ILE A 1 73 ? 5.859 1.546 -8.140 1.00 94.00 73 ILE A O 1
ATOM 562 N N . ALA A 1 74 ? 5.516 0.008 -9.747 1.00 93.62 74 ALA A N 1
ATOM 563 C CA . ALA A 1 74 ? 4.126 -0.264 -9.395 1.00 93.62 74 ALA A CA 1
ATOM 564 C C . ALA A 1 74 ? 4.002 -0.895 -7.999 1.00 93.62 74 ALA A C 1
ATOM 566 O O . ALA A 1 74 ? 3.166 -0.445 -7.212 1.00 93.62 74 ALA A O 1
ATOM 567 N N . ALA A 1 75 ? 4.853 -1.870 -7.673 1.00 95.19 75 ALA A N 1
ATOM 568 C CA . ALA A 1 75 ? 4.891 -2.544 -6.379 1.00 95.19 75 ALA A CA 1
ATOM 569 C C . ALA A 1 75 ? 5.256 -1.572 -5.249 1.00 95.19 75 ALA A C 1
ATOM 571 O O . ALA A 1 75 ? 4.522 -1.449 -4.264 1.00 95.19 75 ALA A O 1
ATOM 572 N N . SER A 1 76 ? 6.332 -0.799 -5.416 1.00 95.12 76 SER A N 1
ATOM 573 C CA . SER A 1 76 ? 6.742 0.219 -4.446 1.00 95.12 76 SER A CA 1
ATOM 574 C C . SER A 1 76 ? 5.695 1.321 -4.284 1.00 95.12 76 SER A C 1
ATOM 576 O O . SER A 1 76 ? 5.425 1.755 -3.162 1.00 95.12 76 SER A O 1
ATOM 578 N N . PHE A 1 77 ? 5.063 1.761 -5.376 1.00 93.81 77 PHE A N 1
ATOM 579 C CA . PHE A 1 77 ? 3.981 2.744 -5.320 1.00 93.81 77 PHE A CA 1
ATOM 580 C C . PHE A 1 77 ? 2.787 2.201 -4.542 1.00 93.81 77 PHE A C 1
ATOM 582 O O . PHE A 1 77 ? 2.299 2.877 -3.636 1.00 93.81 77 PHE A O 1
ATOM 589 N N . GLN A 1 78 ? 2.321 0.995 -4.882 1.00 93.62 78 GLN A N 1
ATOM 590 C CA . GLN A 1 78 ? 1.175 0.376 -4.227 1.00 93.62 78 GLN A CA 1
ATOM 591 C C . GLN A 1 78 ? 1.448 0.218 -2.732 1.00 93.62 78 GLN A C 1
ATOM 593 O O . GLN A 1 78 ? 0.629 0.648 -1.924 1.00 93.62 78 GLN A O 1
ATOM 598 N N . ARG A 1 79 ? 2.622 -0.293 -2.351 1.00 94.75 79 ARG A N 1
ATOM 599 C CA . ARG A 1 79 ? 3.014 -0.422 -0.946 1.00 94.75 79 ARG A CA 1
ATOM 600 C C . ARG A 1 79 ? 2.948 0.909 -0.202 1.00 94.75 79 ARG A C 1
ATOM 602 O O . ARG A 1 79 ? 2.297 0.982 0.832 1.00 94.75 79 ARG A O 1
ATOM 609 N N . VAL A 1 80 ? 3.572 1.968 -0.722 1.00 93.62 80 VAL A N 1
ATOM 610 C CA . VAL A 1 80 ? 3.614 3.271 -0.031 1.00 93.62 80 VAL A CA 1
ATOM 611 C C . VAL A 1 80 ? 2.254 3.975 -0.034 1.00 93.62 80 VAL A C 1
ATOM 613 O O . VAL A 1 80 ? 1.897 4.628 0.948 1.00 93.62 80 VAL A O 1
ATOM 616 N N . ALA A 1 81 ? 1.458 3.817 -1.093 1.00 91.94 81 ALA A N 1
ATOM 617 C CA . ALA A 1 81 ? 0.098 4.344 -1.148 1.00 91.94 81 ALA A CA 1
ATOM 618 C C . ALA A 1 81 ? -0.825 3.671 -0.120 1.00 91.94 81 ALA A C 1
ATOM 620 O O . ALA A 1 81 ? -1.634 4.358 0.509 1.00 91.94 81 ALA A O 1
ATOM 621 N N . VAL A 1 82 ? -0.700 2.352 0.055 1.00 92.56 82 VAL A N 1
ATOM 622 C CA . VAL A 1 82 ? -1.484 1.602 1.043 1.00 92.56 82 VAL A CA 1
ATOM 623 C C . VAL A 1 82 ? -0.967 1.832 2.458 1.00 92.56 82 VAL A C 1
ATOM 625 O O . VAL A 1 82 ? -1.784 2.052 3.337 1.00 92.56 82 VAL A O 1
ATOM 628 N N . LEU A 1 83 ? 0.344 1.951 2.670 1.00 91.88 83 LEU A N 1
ATOM 629 C CA . LEU A 1 83 ? 0.897 2.340 3.971 1.00 91.88 83 LEU A CA 1
ATOM 630 C C . LEU A 1 83 ? 0.340 3.693 4.442 1.00 91.88 83 LEU A C 1
ATOM 632 O O . LEU A 1 83 ? -0.080 3.840 5.585 1.00 91.88 83 LEU A O 1
ATOM 636 N N . HIS A 1 84 ? 0.264 4.680 3.543 1.00 90.56 84 HIS A N 1
ATOM 637 C CA . HIS A 1 84 ? -0.372 5.959 3.862 1.00 90.56 84 HIS A CA 1
ATOM 638 C C . HIS A 1 84 ? -1.859 5.797 4.220 1.00 90.56 84 HIS A C 1
ATOM 640 O O . HIS A 1 84 ? -2.366 6.502 5.090 1.00 90.56 84 HIS A O 1
ATOM 646 N N . LEU A 1 85 ? -2.563 4.872 3.561 1.00 90.81 85 LEU A N 1
ATOM 647 C CA . LEU A 1 85 ? -3.958 4.565 3.867 1.00 90.81 85 LEU A CA 1
ATOM 648 C C . LEU A 1 85 ? -4.109 3.921 5.251 1.00 90.81 85 LEU A C 1
ATOM 650 O O . LEU A 1 85 ? -4.959 4.353 6.026 1.00 90.81 85 LEU A O 1
ATOM 654 N N . GLU A 1 86 ? -3.263 2.943 5.571 1.00 91.75 86 GLU A N 1
ATOM 655 C CA . GLU A 1 86 ? -3.214 2.267 6.868 1.00 91.75 86 GLU A CA 1
ATOM 656 C C . GLU A 1 86 ? -3.012 3.269 8.009 1.00 91.75 86 GLU A C 1
ATOM 658 O O . GLU A 1 86 ? -3.832 3.309 8.924 1.00 91.75 86 GLU A O 1
ATOM 663 N N . GLU A 1 87 ? -1.999 4.140 7.919 1.00 90.50 87 GLU A N 1
ATOM 664 C CA . GLU A 1 87 ? -1.689 5.144 8.951 1.00 90.50 87 GLU A CA 1
ATOM 665 C C . GLU A 1 87 ? -2.889 6.060 9.253 1.00 90.50 87 GLU A C 1
ATOM 667 O O . GLU A 1 87 ? -3.152 6.423 10.404 1.00 90.50 87 GLU A O 1
ATOM 672 N N . LYS A 1 88 ? -3.635 6.452 8.215 1.00 89.50 88 LYS A N 1
ATOM 673 C CA . LYS A 1 88 ? -4.805 7.328 8.356 1.00 89.50 88 LYS A CA 1
ATOM 674 C C . LYS A 1 88 ? -6.016 6.571 8.895 1.00 89.50 88 LYS A C 1
ATOM 676 O O . LYS A 1 88 ? -6.724 7.109 9.744 1.00 89.50 88 LYS A O 1
ATOM 681 N N . CYS A 1 89 ? -6.236 5.333 8.455 1.00 91.69 89 CYS A N 1
ATOM 682 C CA . CYS A 1 89 ? -7.290 4.473 8.989 1.00 91.69 89 CYS A CA 1
ATOM 683 C C . CYS A 1 89 ? -7.053 4.137 10.465 1.00 91.69 89 CYS A C 1
ATOM 685 O O . CYS A 1 89 ? -7.985 4.245 11.256 1.00 91.69 89 CYS A O 1
ATOM 687 N N . GLU A 1 90 ? -5.824 3.796 10.858 1.00 91.94 90 GLU A N 1
ATOM 688 C CA . GLU A 1 90 ? -5.465 3.537 12.257 1.00 91.94 90 GLU A CA 1
ATOM 689 C C . GLU A 1 90 ? -5.794 4.740 13.143 1.00 91.94 90 GLU A C 1
ATOM 691 O O . GLU A 1 90 ? -6.486 4.594 14.151 1.00 91.94 90 GLU A O 1
ATOM 696 N N . ARG A 1 91 ? -5.387 5.942 12.722 1.00 90.38 91 ARG A N 1
ATOM 697 C CA . ARG A 1 91 ? -5.681 7.183 13.447 1.00 90.38 91 ARG A CA 1
ATOM 698 C C . ARG A 1 91 ? -7.175 7.483 13.524 1.00 90.38 91 ARG A C 1
ATOM 700 O O . ARG A 1 91 ? -7.673 7.871 14.577 1.00 90.38 91 ARG A O 1
ATOM 707 N N . ALA A 1 92 ? -7.897 7.302 12.420 1.00 91.12 92 ALA A N 1
ATOM 708 C CA . ALA A 1 92 ? -9.338 7.517 12.388 1.00 91.12 92 ALA A CA 1
ATOM 709 C C . ALA A 1 92 ? -10.075 6.551 13.328 1.00 91.12 92 ALA A C 1
ATOM 711 O O . ALA A 1 92 ? -10.983 6.978 14.037 1.00 91.12 92 ALA A O 1
ATOM 712 N N . ILE A 1 93 ? -9.656 5.281 13.385 1.00 92.31 93 ILE A N 1
ATOM 713 C CA . ILE A 1 93 ? -10.195 4.296 14.332 1.00 92.31 93 ILE A CA 1
ATOM 714 C C . ILE A 1 93 ? -9.931 4.744 15.772 1.00 92.31 93 ILE A C 1
ATOM 716 O O . ILE A 1 93 ? -10.839 4.690 16.595 1.00 92.31 93 ILE A O 1
ATOM 720 N N . GLU A 1 94 ? -8.717 5.199 16.088 1.00 92.06 94 GLU A N 1
ATOM 721 C CA . GLU A 1 94 ? -8.377 5.681 17.433 1.00 92.06 94 GLU A CA 1
ATOM 722 C C . GLU A 1 94 ? -9.261 6.855 17.863 1.00 92.06 94 GLU A C 1
ATOM 724 O O . GLU A 1 94 ? -9.819 6.833 18.958 1.00 92.06 94 GLU A O 1
ATOM 729 N N . TRP A 1 95 ? -9.455 7.847 16.992 1.00 91.88 95 TRP A N 1
ATOM 730 C CA . TRP A 1 95 ? -10.349 8.973 17.272 1.00 91.88 95 TRP A CA 1
ATOM 731 C C . TRP A 1 95 ? -11.804 8.537 17.416 1.00 91.88 95 TRP A C 1
ATOM 733 O O . TRP A 1 95 ? -12.491 8.979 18.335 1.00 91.88 95 TRP A O 1
ATOM 743 N N . ALA A 1 96 ? -12.272 7.645 16.544 1.00 91.81 96 ALA A N 1
ATOM 744 C CA . ALA A 1 96 ? -13.631 7.131 16.605 1.00 91.81 96 ALA A CA 1
ATOM 745 C C . ALA A 1 96 ? -13.888 6.355 17.904 1.00 91.81 96 ALA A C 1
ATOM 747 O O . ALA A 1 96 ? -14.934 6.553 18.508 1.00 91.81 96 ALA A O 1
ATOM 748 N N . LYS A 1 97 ? -12.924 5.562 18.394 1.00 91.94 97 LYS A N 1
ATOM 749 C CA . LYS A 1 97 ? -13.036 4.860 19.685 1.00 91.94 97 LYS A CA 1
ATOM 750 C C . LYS A 1 97 ? -13.104 5.797 20.888 1.00 91.94 97 LYS A C 1
ATOM 752 O O . LYS A 1 97 ? -13.728 5.446 21.882 1.00 91.94 97 LYS A O 1
ATOM 757 N N . ILE A 1 98 ? -12.448 6.957 20.827 1.00 93.38 98 ILE A N 1
ATOM 758 C CA . ILE A 1 98 ? -12.536 7.965 21.895 1.00 93.38 98 ILE A CA 1
ATOM 759 C C . ILE A 1 98 ? -13.951 8.551 21.955 1.00 93.38 98 ILE A C 1
ATOM 761 O O . ILE A 1 98 ? -14.468 8.786 23.042 1.00 93.38 98 ILE A O 1
ATOM 765 N N . MET A 1 99 ? -14.571 8.782 20.795 1.00 92.81 99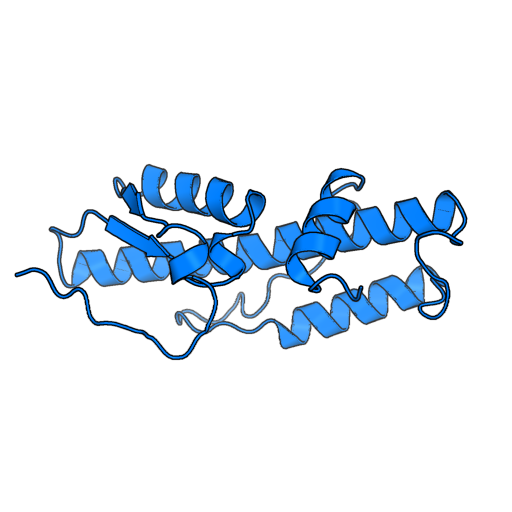 MET A N 1
ATOM 766 C CA . MET A 1 99 ? -15.925 9.338 20.709 1.00 92.81 99 MET A CA 1
ATOM 767 C C . MET A 1 99 ? -17.010 8.294 20.990 1.00 92.81 99 MET A C 1
ATOM 769 O O . MET A 1 99 ? -17.997 8.605 21.645 1.00 92.81 99 MET A O 1
ATOM 773 N N . GLU A 1 100 ? -16.820 7.071 20.503 1.00 93.12 100 GLU A N 1
ATOM 774 C CA . GLU A 1 100 ? -17.748 5.955 20.642 1.00 93.12 100 GLU A CA 1
ATOM 775 C C . GLU A 1 100 ? -16.961 4.657 20.909 1.00 93.12 100 GLU A C 1
ATOM 777 O O . GLU A 1 100 ? -16.510 3.982 19.976 1.00 93.12 100 GLU A O 1
ATOM 782 N N . PRO A 1 101 ? -16.765 4.277 22.184 1.00 91.94 101 PRO A N 1
ATOM 783 C CA . PRO A 1 101 ? -15.999 3.085 22.543 1.00 91.94 101 PRO A CA 1
ATOM 784 C C . PRO A 1 101 ? -16.609 1.770 22.041 1.00 91.94 101 PRO A C 1
ATOM 786 O O . PRO A 1 101 ? -15.907 0.758 21.993 1.00 91.94 101 PRO A O 1
ATOM 789 N N . SER A 1 102 ? -17.896 1.758 21.670 1.00 92.81 102 SER A N 1
ATOM 790 C CA . SER A 1 102 ? -18.593 0.554 21.215 1.00 92.81 102 SER A CA 1
ATOM 791 C C . SER A 1 102 ? -18.428 0.242 19.724 1.00 92.81 102 SER A C 1
ATOM 793 O O . SER A 1 102 ? -18.971 -0.770 19.270 1.00 92.81 102 SER A O 1
ATOM 795 N N . ILE A 1 103 ? -17.673 1.041 18.951 1.00 93.81 103 ILE A N 1
ATOM 796 C CA . ILE A 1 103 ? -17.449 0.751 17.527 1.00 93.81 103 ILE A CA 1
ATOM 797 C C . ILE A 1 103 ? -16.779 -0.613 17.322 1.00 93.81 103 ILE A C 1
ATOM 799 O O . ILE A 1 103 ? -15.805 -0.970 17.983 1.00 93.81 103 ILE A O 1
ATOM 803 N N . LYS A 1 104 ? -17.287 -1.370 16.347 1.00 93.88 104 LYS A N 1
ATOM 804 C CA . LYS A 1 104 ? -16.794 -2.720 16.015 1.00 93.88 104 LYS A CA 1
ATOM 805 C C . LYS A 1 104 ? -16.405 -2.892 14.554 1.00 93.88 104 LYS A C 1
ATOM 807 O O . LYS A 1 104 ? -15.784 -3.892 14.210 1.00 93.88 104 LYS A O 1
ATOM 812 N N . TYR A 1 105 ? -16.755 -1.939 13.694 1.00 93.12 105 TYR A N 1
ATOM 813 C CA . TYR A 1 105 ? -16.675 -2.112 12.248 1.00 93.12 105 TYR A CA 1
ATOM 814 C C . TYR A 1 105 ? -15.992 -0.928 11.574 1.00 93.12 105 TYR A C 1
ATOM 816 O O . TYR A 1 105 ? -16.295 0.225 11.872 1.00 93.12 105 TYR A O 1
ATOM 824 N N . LEU A 1 106 ? -15.113 -1.226 10.619 1.00 92.44 106 LEU A N 1
ATOM 825 C CA . LEU A 1 106 ? -14.657 -0.284 9.603 1.00 92.44 106 LEU A CA 1
ATOM 826 C C . LEU A 1 106 ? -15.292 -0.693 8.274 1.00 92.44 106 LEU A C 1
ATOM 828 O O . LEU A 1 106 ? -15.069 -1.806 7.799 1.00 92.44 106 LEU A O 1
ATOM 832 N N . VAL A 1 107 ? -16.066 0.200 7.663 1.00 90.88 107 VAL A N 1
ATOM 833 C CA . VAL A 1 107 ? -16.699 -0.053 6.362 1.00 90.88 107 VAL A CA 1
ATOM 834 C C . VAL A 1 107 ? -15.897 0.644 5.266 1.00 90.88 107 VAL A C 1
ATOM 836 O O . VAL A 1 107 ? -15.660 1.847 5.349 1.00 90.88 107 VAL A O 1
ATOM 839 N N . VAL A 1 108 ? -15.491 -0.093 4.229 1.00 88.38 108 VAL A N 1
ATOM 840 C CA . VAL A 1 108 ? -14.727 0.445 3.090 1.00 88.38 108 VAL A CA 1
ATOM 841 C C . VAL A 1 108 ? -15.441 0.098 1.792 1.00 88.38 108 VAL A C 1
ATOM 843 O O . VAL A 1 108 ? -15.564 -1.072 1.432 1.00 88.38 108 VAL A O 1
ATOM 846 N N . SER A 1 109 ? -15.899 1.124 1.080 1.00 84.31 109 SER A N 1
ATOM 847 C CA . SER A 1 109 ? -16.577 1.025 -0.214 1.00 84.31 109 SER A CA 1
ATOM 848 C C . SER A 1 109 ? -15.760 1.702 -1.325 1.00 84.31 109 SER A C 1
ATOM 850 O O . SER A 1 109 ? -14.721 2.316 -1.075 1.00 84.31 109 SER A O 1
ATOM 852 N N . GLY A 1 110 ? -16.196 1.563 -2.579 1.00 79.00 110 GLY A N 1
ATOM 853 C CA . GLY A 1 110 ? -15.538 2.192 -3.729 1.00 79.00 110 GLY A CA 1
ATOM 854 C C . GLY A 1 110 ? -14.574 1.279 -4.500 1.00 79.00 110 GLY A C 1
ATOM 855 O O . GLY A 1 110 ? -14.310 0.131 -4.132 1.00 79.00 110 GLY A O 1
ATOM 856 N N . GLY A 1 111 ? -13.995 1.807 -5.583 1.00 72.75 111 GLY A N 1
ATOM 857 C CA . GLY A 1 111 ? -13.039 1.076 -6.428 1.00 72.75 111 GLY A CA 1
ATOM 858 C C . GLY A 1 111 ? -11.772 0.628 -5.688 1.00 72.75 111 GLY A C 1
ATOM 859 O O . GLY A 1 111 ? -11.212 -0.419 -6.002 1.00 72.75 111 GLY A O 1
ATOM 860 N N . VAL A 1 112 ? -11.366 1.368 -4.654 1.00 72.31 112 VAL A N 1
ATOM 861 C CA . VAL A 1 112 ? -10.218 1.031 -3.797 1.00 72.31 112 VAL A CA 1
ATOM 862 C C . VAL A 1 112 ? -10.494 -0.227 -2.962 1.00 72.31 112 VAL A C 1
ATOM 864 O O . VAL A 1 112 ? -9.612 -1.069 -2.832 1.00 72.31 112 VAL A O 1
ATOM 867 N N . ALA A 1 113 ? -11.737 -0.436 -2.509 1.00 78.56 113 ALA A N 1
ATOM 868 C CA . ALA A 1 113 ? -12.154 -1.651 -1.798 1.00 78.56 113 ALA A CA 1
ATOM 869 C C . ALA A 1 113 ? -12.103 -2.919 -2.675 1.00 78.56 113 ALA A C 1
ATOM 871 O O . ALA A 1 113 ? -12.125 -4.042 -2.171 1.00 78.56 113 ALA A O 1
ATOM 872 N N . SER A 1 114 ? -12.063 -2.754 -4.003 1.00 81.00 114 SER A N 1
ATOM 873 C CA . SER A 1 114 ? -11.968 -3.874 -4.949 1.00 81.00 114 SER A CA 1
ATOM 874 C C . SER A 1 114 ? -10.537 -4.387 -5.138 1.00 81.00 114 SER A C 1
ATOM 876 O O . SER A 1 114 ? -10.368 -5.488 -5.675 1.00 81.00 114 SER A O 1
ATOM 878 N N . ASN A 1 115 ? -9.538 -3.615 -4.700 1.00 86.19 115 ASN A N 1
ATOM 879 C CA . ASN A 1 115 ? -8.131 -3.995 -4.716 1.00 86.19 115 ASN A CA 1
ATOM 880 C C . ASN A 1 115 ? -7.844 -4.958 -3.552 1.00 86.19 115 ASN A C 1
ATOM 882 O O . ASN A 1 115 ? -8.112 -4.653 -2.388 1.00 86.19 115 ASN A O 1
ATOM 886 N N . ARG A 1 116 ? -7.325 -6.145 -3.870 1.00 88.81 116 ARG A N 1
ATOM 887 C CA . ARG A 1 116 ? -7.095 -7.223 -2.899 1.00 88.81 116 ARG A CA 1
ATOM 888 C C . ARG A 1 116 ? -5.977 -6.871 -1.930 1.00 88.81 116 ARG A C 1
ATOM 890 O O . ARG A 1 116 ? -6.103 -7.188 -0.753 1.00 88.81 116 ARG A O 1
ATOM 897 N N . TYR A 1 117 ? -4.933 -6.202 -2.413 1.00 90.44 117 TYR A N 1
ATOM 898 C CA . TYR A 1 117 ? -3.814 -5.769 -1.581 1.00 90.44 117 TYR A CA 1
ATOM 899 C C . TYR A 1 117 ? -4.245 -4.714 -0.551 1.00 90.44 117 TYR A C 1
ATOM 901 O O . TYR A 1 117 ? -3.942 -4.837 0.628 1.00 90.44 117 TYR A O 1
ATOM 909 N N . VAL A 1 118 ? -5.039 -3.718 -0.954 1.00 91.19 118 VAL A N 1
ATOM 910 C CA . VAL A 1 118 ? -5.613 -2.737 -0.018 1.00 91.19 118 VAL A CA 1
ATOM 911 C C . VAL A 1 118 ? -6.465 -3.435 1.037 1.00 91.19 118 VAL A C 1
ATOM 913 O O . VAL A 1 118 ? -6.323 -3.170 2.229 1.00 91.19 118 VAL A O 1
ATOM 916 N N . ARG A 1 119 ? -7.349 -4.338 0.604 1.00 91.50 119 ARG A N 1
ATOM 917 C CA . ARG A 1 119 ? -8.237 -5.055 1.515 1.00 91.50 119 ARG A CA 1
ATOM 918 C C . ARG A 1 119 ? -7.456 -5.870 2.545 1.00 91.50 119 ARG A C 1
ATOM 920 O O . ARG A 1 119 ? -7.759 -5.758 3.727 1.00 91.50 119 ARG A O 1
ATOM 927 N N . SER A 1 120 ? -6.451 -6.639 2.127 1.00 93.19 120 SER A N 1
ATOM 928 C CA . SER A 1 120 ? -5.665 -7.469 3.049 1.00 93.19 120 SER A CA 1
ATOM 929 C C . SER A 1 120 ? -4.884 -6.640 4.071 1.00 93.19 120 SER A C 1
ATOM 931 O O . SER A 1 120 ? -4.737 -7.062 5.218 1.00 93.19 120 SER A O 1
ATOM 933 N N . GLN A 1 121 ? -4.410 -5.452 3.694 1.00 94.31 121 GLN A N 1
ATOM 934 C CA . GLN A 1 121 ? -3.745 -4.549 4.631 1.00 94.31 121 GLN A CA 1
ATOM 935 C C . GLN A 1 121 ? -4.725 -3.906 5.619 1.00 94.31 121 GLN A C 1
ATOM 937 O O . GLN A 1 121 ? -4.480 -3.895 6.826 1.00 94.31 121 GLN A O 1
ATOM 942 N N . LEU A 1 122 ? -5.888 -3.448 5.149 1.00 93.38 122 LEU A N 1
ATOM 943 C CA . LEU A 1 122 ? -6.913 -2.897 6.038 1.00 93.38 122 LEU A CA 1
ATOM 944 C C . LEU A 1 122 ? -7.494 -3.952 6.987 1.00 93.38 122 LEU A C 1
ATOM 946 O O . LEU A 1 122 ? -7.800 -3.626 8.132 1.00 93.38 122 LEU A O 1
ATOM 950 N N . GLU A 1 123 ? -7.593 -5.214 6.561 1.00 94.25 123 GLU A N 1
ATOM 951 C CA . GLU A 1 123 ? -7.954 -6.340 7.435 1.00 94.25 123 GLU A CA 1
ATOM 952 C C . GLU A 1 123 ? -6.951 -6.503 8.591 1.00 94.25 123 GLU A C 1
ATOM 954 O O . GLU A 1 123 ? -7.352 -6.746 9.730 1.00 94.25 123 GLU A O 1
ATOM 959 N N . GLN A 1 124 ? -5.652 -6.306 8.342 1.00 95.25 124 GLN A N 1
ATOM 960 C CA . GLN A 1 124 ? -4.639 -6.325 9.402 1.00 95.25 124 GLN A CA 1
ATOM 961 C C . GLN A 1 124 ? -4.778 -5.131 10.350 1.00 95.25 124 GLN A C 1
ATOM 963 O O . GLN A 1 124 ? -4.688 -5.312 11.566 1.00 95.25 124 GLN A O 1
ATOM 968 N N . VAL A 1 125 ? -5.030 -3.932 9.817 1.00 94.19 125 VAL A N 1
ATOM 969 C CA . VAL A 1 125 ? -5.252 -2.711 10.609 1.00 94.19 125 VAL A CA 1
ATOM 970 C C . VAL A 1 125 ? -6.419 -2.887 11.577 1.00 94.19 125 VAL A C 1
ATOM 972 O O . VAL A 1 125 ? -6.258 -2.682 12.780 1.00 94.19 125 VAL A O 1
ATOM 975 N N . VAL A 1 126 ? -7.587 -3.311 11.085 1.00 94.44 126 VAL A N 1
ATOM 976 C CA . VAL A 1 126 ? -8.770 -3.471 11.947 1.00 94.44 126 VAL A CA 1
ATOM 977 C C . VAL A 1 126 ? -8.562 -4.576 12.977 1.0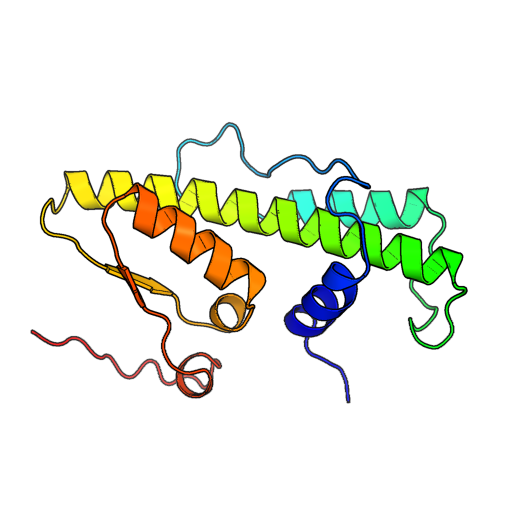0 94.44 126 VAL A C 1
ATOM 979 O O . VAL A 1 126 ? -8.940 -4.397 14.131 1.00 94.44 126 VAL A O 1
ATOM 982 N N . LYS A 1 127 ? -7.879 -5.671 12.610 1.00 94.44 127 LYS A N 1
ATOM 983 C CA . LYS A 1 127 ? -7.597 -6.784 13.522 1.00 94.44 127 LYS A CA 1
ATOM 984 C C . LYS A 1 127 ? -6.714 -6.352 14.691 1.00 94.44 127 LYS A C 1
ATOM 986 O O . LYS A 1 127 ? -6.996 -6.729 15.821 1.00 94.44 127 LYS A O 1
ATOM 991 N N . LYS A 1 128 ? -5.690 -5.524 14.449 1.00 93.81 128 LYS A N 1
ATOM 992 C CA . LYS A 1 128 ? -4.841 -4.943 15.512 1.00 93.81 128 LYS A CA 1
ATOM 993 C C . LYS A 1 128 ? -5.617 -4.041 16.475 1.00 93.81 128 LYS A C 1
ATOM 995 O O . LYS A 1 128 ? -5.126 -3.744 17.558 1.00 93.81 128 LYS A O 1
ATOM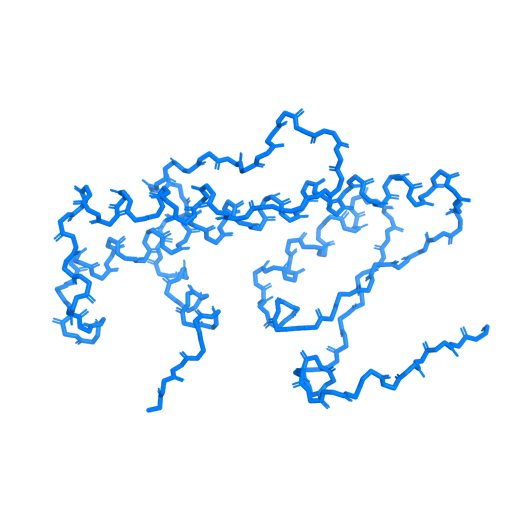 1000 N N . LYS A 1 129 ? -6.786 -3.556 16.058 1.00 91.94 129 LYS A N 1
ATOM 1001 C CA . LYS A 1 129 ? -7.643 -2.658 16.831 1.00 91.94 129 LYS A CA 1
ATOM 1002 C C . LYS A 1 129 ? -8.923 -3.345 17.315 1.00 91.94 129 LYS A C 1
ATOM 1004 O O . LYS A 1 129 ? -9.801 -2.633 17.783 1.00 91.94 129 LYS A O 1
ATOM 1009 N N . ASP A 1 130 ? -9.058 -4.668 17.217 1.00 93.38 130 ASP A N 1
ATOM 1010 C CA . ASP A 1 130 ? -10.275 -5.413 17.593 1.00 93.38 130 ASP A CA 1
ATOM 1011 C C . ASP A 1 130 ? -11.549 -4.954 16.851 1.00 93.38 130 ASP A C 1
ATOM 1013 O O . ASP A 1 130 ? -12.652 -4.956 17.398 1.00 93.38 130 ASP A O 1
ATOM 1017 N N . LEU A 1 131 ? -11.398 -4.535 15.593 1.00 94.69 131 LEU A N 1
ATOM 1018 C CA . LEU A 1 131 ? -12.491 -4.213 14.674 1.00 94.69 131 LEU A CA 1
ATOM 1019 C C . LEU A 1 131 ? -12.595 -5.264 13.560 1.00 94.69 131 LEU A C 1
ATOM 1021 O O . LEU A 1 131 ? -11.665 -6.023 13.283 1.00 94.69 131 LEU A O 1
ATOM 1025 N N . GLN A 1 132 ? -13.727 -5.258 12.863 1.00 93.88 132 GLN A N 1
ATOM 1026 C CA . GLN A 1 132 ? -13.983 -6.056 11.669 1.00 93.88 132 GLN A CA 1
ATOM 1027 C C . GLN A 1 132 ? -14.062 -5.161 10.427 1.00 93.88 132 GLN A C 1
ATOM 1029 O O . GLN A 1 132 ? -14.679 -4.094 10.454 1.00 93.88 132 GLN A O 1
ATOM 1034 N N . LEU A 1 133 ? -13.449 -5.598 9.322 1.00 92.50 133 LEU A N 1
ATOM 1035 C CA . LEU A 1 133 ? -13.534 -4.900 8.040 1.00 92.50 133 LEU A CA 1
ATOM 1036 C C . LEU A 1 133 ? -14.779 -5.372 7.290 1.00 92.50 133 LEU A C 1
ATOM 1038 O O . LEU A 1 133 ? -14.965 -6.569 7.073 1.00 92.50 133 LEU A O 1
ATOM 1042 N N . VAL A 1 134 ? -15.592 -4.427 6.832 1.00 90.88 134 VAL A N 1
ATOM 1043 C CA . VAL A 1 134 ? -16.749 -4.690 5.977 1.00 90.88 134 VAL A CA 1
ATOM 1044 C C . VAL A 1 134 ? -16.510 -4.041 4.619 1.00 90.88 134 VAL A C 1
ATOM 1046 O O . VAL A 1 134 ? -16.452 -2.819 4.498 1.00 90.88 134 VAL A O 1
ATOM 1049 N N . CYS A 1 135 ? -16.394 -4.863 3.577 1.00 85.19 135 CYS A N 1
ATOM 1050 C CA . CYS A 1 135 ? -16.324 -4.400 2.193 1.00 85.19 135 CYS A CA 1
ATOM 1051 C C . CYS A 1 135 ? -17.599 -4.827 1.455 1.00 85.19 135 CYS A C 1
ATOM 1053 O O . CYS A 1 135 ? -17.797 -6.034 1.272 1.00 85.19 135 CYS A O 1
ATOM 1055 N N . PRO A 1 136 ? -18.456 -3.889 1.006 1.00 78.38 136 PRO A N 1
ATOM 1056 C CA . PRO A 1 136 ? -19.631 -4.231 0.221 1.00 78.38 136 PRO A CA 1
ATOM 1057 C C . PRO A 1 136 ? -19.229 -4.917 -1.095 1.00 78.38 136 PRO A C 1
ATOM 1059 O O . PRO A 1 136 ? -18.135 -4.677 -1.626 1.00 78.38 136 PRO A O 1
ATOM 1062 N N . PRO A 1 137 ? -20.099 -5.766 -1.664 1.00 69.12 137 PRO A N 1
ATOM 1063 C CA . PRO A 1 137 ? -19.824 -6.421 -2.934 1.00 69.12 137 PRO A CA 1
ATOM 1064 C C . PRO A 1 137 ? -19.597 -5.403 -4.066 1.00 69.12 137 PRO A C 1
ATOM 1066 O O . PRO A 1 137 ? -20.191 -4.328 -4.103 1.00 69.12 137 PRO A O 1
ATOM 1069 N N . ARG A 1 138 ? -18.733 -5.765 -5.026 1.00 61.22 138 ARG A N 1
ATOM 1070 C CA . ARG A 1 138 ? -18.175 -4.859 -6.058 1.00 61.22 138 ARG A CA 1
ATOM 1071 C C . ARG A 1 138 ? -19.218 -4.071 -6.871 1.00 61.22 138 ARG A C 1
ATOM 1073 O O . ARG A 1 138 ? -18.928 -2.957 -7.300 1.00 61.22 138 ARG A O 1
ATOM 1080 N N . HIS A 1 139 ? -20.419 -4.619 -7.058 1.00 60.53 139 HIS A N 1
ATOM 1081 C CA . HIS A 1 139 ? -21.515 -3.972 -7.792 1.00 60.53 139 HIS A CA 1
ATOM 1082 C C . HIS A 1 139 ? -22.164 -2.799 -7.033 1.00 60.53 139 HIS A C 1
ATOM 1084 O O . HIS A 1 139 ? -22.823 -1.977 -7.656 1.00 60.53 139 HIS A O 1
ATOM 1090 N N . LEU A 1 140 ? -21.960 -2.704 -5.714 1.00 58.22 140 LEU A N 1
ATOM 1091 C CA . LEU A 1 140 ? -22.367 -1.560 -4.885 1.00 58.22 140 LEU A CA 1
ATOM 1092 C C . LEU A 1 140 ? -21.236 -0.533 -4.712 1.00 58.22 140 LEU A C 1
ATOM 1094 O O . LEU A 1 140 ? -21.471 0.588 -4.278 1.00 58.22 140 LEU A O 1
ATOM 1098 N N . CYS A 1 141 ? -20.000 -0.925 -5.035 1.00 51.66 141 CYS A N 1
ATOM 1099 C CA . CYS A 1 141 ? -18.785 -0.127 -4.853 1.00 51.66 141 CYS A CA 1
ATOM 1100 C C . CYS A 1 141 ? -18.341 0.612 -6.126 1.00 51.66 141 CYS A C 1
ATOM 1102 O O . CYS A 1 141 ? -17.362 1.354 -6.093 1.00 51.66 141 CYS A O 1
ATOM 1104 N N . THR A 1 142 ? -19.012 0.394 -7.256 1.00 47.25 142 THR A N 1
ATOM 1105 C CA . THR A 1 142 ? -18.789 1.167 -8.483 1.00 47.25 142 THR A CA 1
ATOM 1106 C C . THR A 1 142 ? -19.735 2.357 -8.479 1.00 47.25 142 THR A C 1
ATOM 1108 O O . THR A 1 142 ? -20.932 2.197 -8.254 1.00 47.25 142 THR A O 1
ATOM 1111 N N . ASP A 1 143 ? -19.174 3.553 -8.658 1.00 47.22 143 ASP A N 1
ATOM 1112 C CA . ASP A 1 143 ? -19.893 4.822 -8.594 1.00 47.22 143 ASP A CA 1
ATOM 1113 C C . ASP A 1 143 ? -20.886 4.940 -9.758 1.00 47.22 143 ASP A C 1
ATOM 1115 O O . ASP A 1 143 ? -20.595 5.481 -10.819 1.00 47.22 143 ASP A O 1
ATOM 1119 N N . ASN A 1 144 ? -22.060 4.350 -9.561 1.00 38.19 144 ASN A N 1
ATOM 1120 C CA . ASN A 1 144 ? -23.255 4.596 -10.346 1.00 38.19 144 ASN A CA 1
ATOM 1121 C C . ASN A 1 144 ? -24.209 5.469 -9.525 1.00 38.19 144 ASN A C 1
ATOM 1123 O O . ASN A 1 144 ? -25.372 5.102 -9.417 1.00 38.19 144 ASN A O 1
ATOM 1127 N N . GLY A 1 145 ? -23.757 6.546 -8.864 1.00 34.94 145 GLY A N 1
ATOM 1128 C CA . GLY A 1 145 ? -24.661 7.562 -8.294 1.00 34.94 145 GLY A CA 1
ATOM 1129 C C . GLY A 1 145 ? -25.820 7.022 -7.436 1.00 34.94 145 GLY A C 1
ATOM 1130 O O . GLY A 1 145 ? -26.888 7.625 -7.380 1.00 34.94 145 GLY A O 1
ATOM 1131 N N . LYS A 1 146 ? -25.640 5.859 -6.803 1.00 33.91 146 LYS A N 1
ATOM 1132 C CA . LYS A 1 146 ? -26.644 5.160 -5.997 1.00 33.91 146 LYS A CA 1
ATOM 1133 C C . LYS A 1 146 ? -26.023 4.793 -4.661 1.00 33.91 146 LYS A C 1
ATOM 1135 O O . LYS A 1 146 ? -25.905 3.626 -4.297 1.00 33.91 146 LYS A O 1
ATOM 1140 N N . LEU A 1 147 ? -25.655 5.825 -3.907 1.00 34.75 147 LEU A N 1
ATOM 1141 C CA . LEU A 1 147 ? -25.606 5.735 -2.454 1.00 34.75 147 LEU A CA 1
ATOM 1142 C C . LEU A 1 147 ? -27.057 5.601 -1.962 1.00 34.75 147 LEU A C 1
ATOM 1144 O O . LEU A 1 147 ? -27.661 6.559 -1.487 1.00 34.75 147 LEU A O 1
ATOM 1148 N N . HIS A 1 148 ? -27.658 4.422 -2.129 1.00 33.47 148 HIS A N 1
ATOM 1149 C CA . HIS A 1 148 ? -28.838 4.087 -1.347 1.00 33.47 148 HIS A CA 1
ATOM 1150 C C . HIS A 1 148 ? -28.346 3.824 0.071 1.00 33.47 148 HIS A C 1
ATOM 1152 O O . HIS A 1 148 ? -27.773 2.780 0.369 1.00 33.47 148 HIS A O 1
ATOM 1158 N N . ILE A 1 149 ? -28.508 4.860 0.888 1.00 37.25 149 ILE A N 1
ATOM 1159 C CA . ILE A 1 149 ? -28.487 4.866 2.345 1.00 37.25 149 ILE A CA 1
ATOM 1160 C C . ILE A 1 149 ? -28.957 3.504 2.878 1.00 37.25 149 ILE A C 1
ATOM 1162 O O . ILE A 1 149 ? -30.131 3.163 2.775 1.00 37.25 149 ILE A O 1
ATOM 1166 N N . TRP A 1 150 ? -28.034 2.739 3.453 1.00 32.44 150 TRP A N 1
ATOM 1167 C CA . TRP A 1 150 ? -28.354 1.697 4.427 1.00 32.44 150 TRP A CA 1
ATOM 1168 C C . TRP A 1 150 ? -27.885 2.200 5.787 1.00 32.44 150 TRP A C 1
ATOM 1170 O O . TRP A 1 150 ? -26.861 1.791 6.323 1.00 32.44 150 TRP A O 1
ATOM 1180 N N . SER A 1 151 ? -28.628 3.169 6.311 1.00 31.77 151 SER A N 1
ATOM 1181 C CA . SER A 1 151 ? -28.735 3.382 7.747 1.00 31.77 151 SER A CA 1
ATOM 1182 C C . SER A 1 151 ? -29.684 2.310 8.273 1.00 31.77 151 SER A C 1
ATOM 1184 O O . SER A 1 151 ? -30.894 2.417 8.074 1.00 31.77 151 SER A O 1
ATOM 1186 N N . CYS A 1 152 ? -29.141 1.265 8.891 1.00 31.28 152 CYS A N 1
ATOM 1187 C CA . CYS A 1 152 ? -29.934 0.418 9.771 1.00 31.28 152 CYS A CA 1
ATOM 1188 C C . CYS A 1 152 ? -29.692 0.858 11.212 1.00 31.28 152 CYS A C 1
ATOM 1190 O O . CYS A 1 152 ? -28.548 1.038 11.631 1.00 31.28 152 CYS A O 1
ATOM 1192 N N . SER A 1 153 ? -30.830 1.106 11.853 1.00 30.47 153 SER A N 1
ATOM 1193 C CA . SER A 1 153 ? -31.096 1.537 13.222 1.00 30.47 153 SER A CA 1
ATOM 1194 C C . SER A 1 153 ? -30.513 0.633 14.299 1.00 30.47 153 SER A C 1
ATOM 1196 O O . SER A 1 153 ? -30.259 -0.555 14.001 1.00 30.47 153 SER A O 1
#

Radius of gyration: 17.68 Å; chains: 1; bounding box: 47×25×49 Å

Secondary structure (DSSP, 8-state):
----HHHHHHHHHTTS-TTSS-PPPTTTT--S-----HHHHHHHHHHHHHTT--TTS-GGGS-HHHHHHHHHHHHHHHHHHHHHHHHHHHHHHHHHHHH-TT--EEE--SGGGG-HHHHHHHHHHHHHTT-EEE---TTTSS-SS--------

Sequence (153 aa):
MRRSGGPAIEELAQEGDAESVKFSTPMKQHKDCNFSYAGLKTQVRLAIEARNINAEILISSATTQDRNSRADIAASFQRVAVLHLEEKCERAIEWAKIMEPSIKYLVVSGGVASNRYVRSQLEQVVKKKDLQLVCPPRHLCTDNGKLHIWSCS

Foldseek 3Di:
DDDDPQVVLLVLLVLEDLPPDDDDAPPPVDLALDDDCPSVVVSLVVQCVVLVQDPVDDLVRDDPSSSHSSNHSSNNSVVSNLVNVLVSVLSVLVVVCVVPVPAAEDEDAAPQLVRPVSVVSVCVSSVVVNHHYHYPPNVRRYPPVDPPDPPDD

InterPro domains:
  IPR000905 Gcp-like domain [PF00814] (4-145)
  IPR000905 Gcp-like domain [PTHR11735] (3-148)
  IPR043129 ATPase, nucleotide binding domain [SSF53067] (4-148)

Organism: Rhizophora mucronata (NCBI:txid61149)

pLDDT: mean 81.53, std 17.21, range [30.47, 95.25]